Protein AF-A0A6C0HUD6-F1 (afdb_monomer)

Secondary structure (DSSP, 8-state):
----S--SSHHHHHHHHHHHHHHHHHHH-HHHH--S---EE-TT----PPPS-SBTTHHHHHHHHTTTTTT-SSSPPPS--PPP-B----EE-SSPPPP--PPPP----TT-PPP-

Radius of gyration: 28.36 Å; Cα contacts (8 Å, |Δi|>4): 70; chains: 1; bounding box: 72×40×84 Å

Sequence (116 aa):
MASTRNKNTPGNYELEQNNMATMREYELYQGHTFHEQTCFPGNGLLPCKFPLQLFHNNCDIESELLGINSTNLVKPKTTSLLPPEPKPLPFGSIIDKAPVILPSPLVISKTQRYGM

Organism: NCBI:txid1070528

Structure (mmCIF, N/CA/C/O backbone):
data_AF-A0A6C0HUD6-F1
#
_entry.id   AF-A0A6C0HUD6-F1
#
loop_
_atom_site.group_PDB
_atom_site.id
_atom_site.type_symbol
_atom_site.label_atom_id
_atom_site.label_alt_id
_atom_site.label_comp_id
_atom_site.label_asym_id
_atom_site.label_entity_id
_atom_site.label_seq_id
_atom_site.pdbx_PDB_ins_code
_atom_site.Cartn_x
_atom_site.Cartn_y
_atom_site.Cartn_z
_atom_site.occupancy
_atom_site.B_iso_or_equiv
_atom_site.auth_seq_id
_atom_site.auth_comp_id
_atom_site.auth_asym_id
_atom_site.auth_atom_id
_atom_site.pdbx_PDB_model_num
ATOM 1 N N . MET A 1 1 ? 4.700 9.506 -46.546 1.00 49.16 1 MET A N 1
ATOM 2 C CA . MET A 1 1 ? 4.607 9.817 -45.103 1.00 49.16 1 MET A CA 1
ATOM 3 C C . MET A 1 1 ? 5.941 10.391 -44.652 1.00 49.16 1 MET A C 1
ATOM 5 O O . MET A 1 1 ? 6.844 9.631 -44.338 1.00 49.16 1 MET A O 1
ATOM 9 N N . ALA A 1 2 ? 6.107 11.712 -44.711 1.00 43.75 2 ALA A N 1
ATOM 10 C CA . ALA A 1 2 ? 7.331 12.373 -44.264 1.00 43.75 2 ALA A CA 1
ATOM 11 C C . ALA A 1 2 ? 7.038 13.059 -42.927 1.00 43.75 2 ALA A C 1
ATOM 13 O O . ALA A 1 2 ? 6.299 14.040 -42.877 1.00 43.75 2 ALA A O 1
ATOM 14 N N . SER A 1 3 ? 7.565 12.502 -41.836 1.00 53.09 3 SER A N 1
ATOM 15 C CA . SER A 1 3 ? 7.578 13.186 -40.543 1.00 53.09 3 SER A CA 1
ATOM 16 C C . SER A 1 3 ? 8.543 14.365 -40.654 1.00 53.09 3 SER A C 1
ATOM 18 O O . SER A 1 3 ? 9.748 14.168 -40.750 1.00 53.09 3 SER A O 1
ATOM 20 N N . THR A 1 4 ? 8.023 15.592 -40.658 1.00 63.19 4 THR A N 1
ATOM 21 C CA . THR A 1 4 ? 8.811 16.836 -40.753 1.00 63.19 4 THR A CA 1
ATOM 22 C C . THR A 1 4 ? 9.544 17.195 -39.459 1.00 63.19 4 THR A C 1
ATOM 24 O O . THR A 1 4 ? 10.252 18.197 -39.404 1.00 63.19 4 THR A O 1
ATOM 27 N N . ARG A 1 5 ? 9.390 16.396 -38.395 1.00 60.91 5 ARG A N 1
ATOM 28 C CA . ARG A 1 5 ? 10.121 16.592 -37.140 1.00 60.91 5 ARG A CA 1
ATOM 29 C C . ARG A 1 5 ? 11.407 15.784 -37.153 1.00 60.91 5 ARG A C 1
ATOM 31 O O . ARG A 1 5 ? 11.377 14.571 -37.357 1.00 60.91 5 ARG A O 1
ATOM 38 N N . ASN A 1 6 ? 12.508 16.460 -36.843 1.00 68.81 6 ASN A N 1
ATOM 39 C CA . ASN A 1 6 ? 13.836 15.883 -36.694 1.00 68.81 6 ASN A CA 1
ATOM 40 C C . ASN A 1 6 ? 13.956 15.056 -35.397 1.00 68.81 6 ASN A C 1
ATOM 42 O O . ASN A 1 6 ? 14.736 15.388 -34.520 1.00 68.81 6 ASN A O 1
ATOM 46 N N . LYS A 1 7 ? 13.114 14.037 -35.207 1.00 63.88 7 LYS A N 1
ATOM 47 C CA . LYS A 1 7 ? 13.121 13.204 -33.989 1.00 63.88 7 LYS A CA 1
ATOM 48 C C . LYS A 1 7 ? 14.203 12.122 -34.010 1.00 63.88 7 LYS A C 1
ATOM 50 O O . LYS A 1 7 ? 14.636 11.677 -32.962 1.00 63.88 7 LYS A O 1
ATOM 55 N N . ASN A 1 8 ? 14.656 11.743 -35.204 1.00 68.56 8 ASN A N 1
ATOM 56 C CA . ASN A 1 8 ? 15.549 10.604 -35.408 1.00 68.56 8 ASN A CA 1
ATOM 57 C C . ASN A 1 8 ? 17.018 11.015 -35.592 1.00 68.56 8 ASN A C 1
ATOM 59 O O . ASN A 1 8 ? 17.832 10.189 -36.001 1.00 68.56 8 ASN A O 1
ATOM 63 N N . THR A 1 9 ? 17.382 12.280 -35.350 1.00 82.81 9 THR A N 1
ATOM 64 C CA . THR A 1 9 ? 18.802 12.632 -35.260 1.00 82.81 9 THR A CA 1
ATOM 65 C C . THR A 1 9 ? 19.425 11.946 -34.050 1.00 82.81 9 THR A C 1
ATOM 67 O O . THR A 1 9 ? 18.793 11.928 -32.992 1.00 82.81 9 THR A O 1
ATOM 70 N N . PRO A 1 10 ? 20.677 11.464 -34.159 1.00 83.50 10 PRO A N 1
ATOM 71 C CA . PRO A 1 10 ? 21.361 10.792 -33.056 1.00 83.50 10 PRO A CA 1
ATOM 72 C C . PRO A 1 10 ? 21.289 11.564 -31.732 1.00 83.5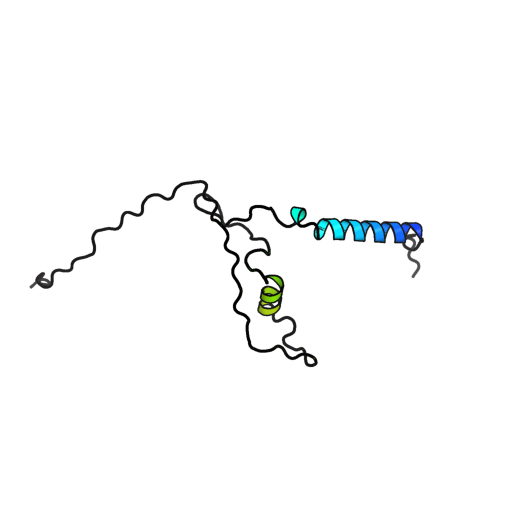0 10 PRO A C 1
ATOM 74 O O . PRO A 1 10 ? 20.919 10.984 -30.722 1.00 83.50 10 PRO A O 1
ATOM 77 N N . GLY A 1 11 ? 21.514 12.884 -31.755 1.00 86.06 11 GLY A N 1
ATOM 78 C CA . GLY A 1 11 ? 21.449 13.712 -30.544 1.00 86.06 11 GLY A CA 1
ATOM 79 C C . GLY A 1 11 ? 20.046 13.855 -29.936 1.00 86.06 11 GLY A C 1
ATOM 80 O O . GLY A 1 11 ? 19.913 13.885 -28.718 1.00 86.06 11 GLY A O 1
ATOM 81 N N . ASN A 1 12 ? 18.985 13.898 -30.751 1.00 86.12 12 ASN A N 1
ATOM 82 C CA . ASN A 1 12 ? 17.615 13.971 -30.226 1.00 86.12 12 ASN A CA 1
ATOM 83 C C . ASN A 1 12 ? 17.165 12.622 -29.656 1.00 86.12 12 ASN A C 1
ATOM 85 O O . ASN A 1 12 ? 16.499 12.592 -28.624 1.00 86.12 12 ASN A O 1
ATOM 89 N N . TYR A 1 13 ? 17.579 11.522 -30.286 1.00 85.44 13 TYR A N 1
ATOM 90 C CA . TYR A 1 13 ? 17.324 10.174 -29.787 1.00 85.44 13 TYR A CA 1
ATOM 91 C C . TYR A 1 13 ? 18.100 9.878 -28.492 1.00 85.44 13 TYR A C 1
ATOM 93 O O . TYR A 1 13 ? 17.559 9.279 -27.567 1.00 85.44 13 TYR A O 1
ATOM 101 N N . GLU A 1 14 ? 19.354 10.322 -28.388 1.00 90.44 14 GLU A N 1
ATOM 102 C CA . GLU A 1 14 ? 20.149 10.211 -27.160 1.00 90.44 14 GLU A CA 1
ATOM 103 C C . GLU A 1 14 ? 19.531 11.019 -26.011 1.00 90.44 14 GLU A C 1
ATOM 105 O O . GLU A 1 14 ? 19.386 10.504 -24.905 1.00 90.44 14 GLU A O 1
ATOM 110 N N . LEU A 1 15 ? 19.082 12.251 -26.276 1.00 91.44 15 LEU A N 1
ATOM 111 C CA . LEU A 1 15 ? 18.379 13.065 -25.284 1.00 91.44 15 LEU A CA 1
ATOM 112 C C . LEU A 1 15 ? 17.068 12.412 -24.824 1.00 91.44 15 LEU A C 1
ATOM 114 O O . LEU A 1 15 ? 16.758 12.431 -23.634 1.00 91.44 15 LEU A O 1
ATOM 118 N N . GLU A 1 16 ? 16.295 11.834 -25.745 1.00 90.88 16 GLU A N 1
ATOM 119 C CA . GLU A 1 16 ? 15.067 11.113 -25.408 1.00 90.88 16 GLU A CA 1
ATOM 120 C C . GLU A 1 16 ? 15.364 9.900 -24.521 1.00 90.88 16 GLU A C 1
ATOM 122 O O . GLU A 1 16 ? 14.740 9.751 -23.472 1.00 90.88 16 GLU A O 1
ATOM 127 N N . GLN A 1 17 ? 16.361 9.087 -24.881 1.00 92.62 17 GLN A N 1
ATOM 128 C CA . GLN A 1 17 ? 16.791 7.954 -24.060 1.00 92.62 17 GLN A CA 1
ATOM 129 C C . GLN A 1 17 ? 17.256 8.388 -22.669 1.00 92.62 17 GLN A C 1
ATOM 131 O O . GLN A 1 17 ? 16.845 7.777 -21.684 1.00 92.62 17 GLN A O 1
ATOM 136 N N . ASN A 1 18 ? 18.056 9.453 -22.578 1.00 95.56 18 ASN A N 1
ATOM 137 C CA . ASN A 1 18 ? 18.513 9.996 -21.301 1.00 95.56 18 ASN A CA 1
ATOM 138 C C . ASN A 1 18 ? 17.335 10.482 -20.452 1.00 95.56 18 ASN A C 1
ATOM 140 O O . ASN A 1 18 ? 17.237 10.117 -19.285 1.00 95.56 18 ASN A O 1
ATOM 144 N N . ASN A 1 19 ? 16.386 11.215 -21.041 1.00 95.75 19 ASN A N 1
ATOM 145 C CA . ASN A 1 19 ? 15.172 11.634 -20.338 1.00 95.75 19 ASN A CA 1
ATOM 146 C C . ASN A 1 19 ? 14.361 10.433 -19.836 1.00 95.75 19 ASN A C 1
ATOM 148 O O . ASN A 1 19 ? 13.932 10.432 -18.685 1.00 95.75 19 ASN A O 1
ATOM 152 N N . MET A 1 20 ? 14.173 9.399 -20.663 1.00 95.69 20 MET A N 1
ATOM 153 C CA . MET A 1 20 ? 13.460 8.186 -20.246 1.00 95.69 20 MET A CA 1
ATOM 154 C C . MET A 1 20 ? 14.202 7.441 -19.129 1.00 95.69 20 MET A C 1
ATOM 156 O O . MET A 1 20 ? 13.563 6.918 -18.217 1.00 95.69 20 MET A O 1
ATOM 160 N N . ALA A 1 21 ? 15.536 7.394 -19.182 1.00 96.31 21 ALA A N 1
ATOM 161 C CA . ALA A 1 21 ? 16.361 6.783 -18.145 1.00 96.31 21 ALA A CA 1
ATOM 162 C C . ALA A 1 21 ? 16.238 7.545 -16.819 1.00 96.31 21 ALA A C 1
ATOM 164 O O . ALA A 1 21 ? 15.928 6.932 -15.801 1.00 96.31 21 ALA A O 1
ATOM 165 N N . THR A 1 22 ? 16.369 8.873 -16.839 1.00 95.75 22 THR A N 1
ATOM 166 C CA . THR A 1 22 ? 16.222 9.712 -15.641 1.00 95.75 22 THR A CA 1
ATOM 167 C C . THR A 1 22 ? 14.808 9.652 -15.064 1.00 95.75 22 THR A C 1
ATOM 169 O O . THR A 1 22 ? 14.648 9.561 -13.849 1.00 95.75 22 THR A O 1
ATOM 172 N N . MET A 1 23 ? 13.769 9.655 -15.908 1.00 95.12 23 MET A N 1
ATOM 173 C CA . MET A 1 23 ? 12.384 9.476 -15.451 1.00 95.12 23 MET A CA 1
ATOM 174 C C . MET A 1 23 ? 12.203 8.127 -14.757 1.00 95.12 23 MET A C 1
ATOM 176 O O . MET A 1 23 ? 11.662 8.075 -13.656 1.00 95.12 23 MET A O 1
ATOM 180 N N . ARG A 1 24 ? 12.722 7.048 -15.353 1.00 93.62 24 ARG A N 1
ATOM 181 C CA . ARG A 1 24 ? 12.686 5.716 -14.744 1.00 93.62 24 ARG A CA 1
ATOM 182 C C . ARG A 1 24 ? 13.423 5.690 -13.405 1.00 93.62 24 ARG A C 1
ATOM 184 O O . ARG A 1 24 ? 12.910 5.122 -12.450 1.00 93.62 24 ARG A O 1
ATOM 191 N N . GLU A 1 25 ? 14.615 6.275 -13.328 1.00 93.88 25 GLU A N 1
ATOM 192 C CA . GLU A 1 25 ? 15.386 6.344 -12.080 1.00 93.88 25 GLU A CA 1
ATOM 193 C C . GLU A 1 25 ? 14.618 7.079 -10.982 1.00 93.88 25 GLU A C 1
ATOM 195 O O . GLU A 1 25 ? 14.586 6.619 -9.843 1.00 93.88 25 GLU A O 1
ATOM 200 N N . TYR A 1 26 ? 13.950 8.178 -11.333 1.00 91.38 26 TYR A N 1
ATOM 201 C CA . TYR A 1 26 ? 13.117 8.931 -10.405 1.00 91.38 26 TYR A CA 1
ATOM 202 C C . TYR A 1 26 ? 11.890 8.135 -9.933 1.00 91.38 26 TYR A C 1
ATOM 204 O O . TYR A 1 26 ? 11.602 8.111 -8.740 1.00 91.38 26 TYR A O 1
ATOM 212 N N . GLU A 1 27 ? 11.195 7.440 -10.835 1.00 87.94 27 GLU A N 1
ATOM 213 C CA . GLU A 1 27 ? 10.029 6.610 -10.491 1.00 87.94 27 GLU A CA 1
ATOM 214 C C . GLU A 1 27 ? 10.401 5.395 -9.625 1.00 87.94 27 GLU A C 1
ATOM 216 O O . GLU A 1 27 ? 9.669 5.024 -8.703 1.00 87.94 27 GLU A O 1
ATOM 221 N N . LEU A 1 28 ? 11.556 4.780 -9.897 1.00 86.81 28 LEU A N 1
ATOM 222 C CA . LEU A 1 28 ? 12.078 3.648 -9.126 1.00 86.81 28 LEU A CA 1
ATOM 223 C C . LEU A 1 28 ? 12.721 4.074 -7.802 1.00 86.81 28 LEU A C 1
ATOM 225 O O . LEU A 1 28 ? 12.950 3.225 -6.936 1.00 86.81 28 LEU A O 1
ATOM 229 N N . TYR A 1 29 ? 13.026 5.362 -7.627 1.00 88.19 29 TYR A N 1
ATOM 230 C CA . TYR A 1 29 ? 13.610 5.860 -6.393 1.00 88.19 29 TYR A CA 1
ATOM 231 C C . TYR A 1 29 ? 12.646 5.632 -5.225 1.00 88.19 29 TYR A C 1
ATOM 233 O O . TYR A 1 29 ? 11.537 6.166 -5.172 1.00 88.19 29 TYR A O 1
ATOM 241 N N . GLN A 1 30 ? 13.088 4.848 -4.243 1.00 81.12 30 GLN A N 1
ATOM 242 C CA . GLN A 1 30 ? 12.234 4.409 -3.143 1.00 81.12 30 GLN A CA 1
ATOM 243 C C . GLN A 1 30 ? 11.644 5.582 -2.350 1.00 81.12 30 GLN A C 1
ATOM 245 O O . GLN A 1 30 ? 10.486 5.505 -1.958 1.00 81.12 30 GLN A O 1
ATOM 250 N N . GLY A 1 31 ? 12.397 6.673 -2.172 1.00 82.25 31 GLY A N 1
ATOM 251 C CA . GLY A 1 31 ? 11.926 7.868 -1.465 1.00 82.25 31 GLY A CA 1
ATOM 252 C C . GLY A 1 31 ? 10.920 8.721 -2.248 1.00 82.25 31 GLY A C 1
ATOM 253 O O . GLY A 1 31 ? 10.240 9.549 -1.648 1.00 82.25 31 GLY A O 1
ATOM 254 N N . HIS A 1 32 ? 10.810 8.539 -3.569 1.00 81.56 32 HIS A N 1
ATOM 255 C CA . HIS A 1 32 ? 9.769 9.185 -4.373 1.00 81.56 32 HIS A CA 1
ATOM 256 C C . HIS A 1 32 ? 8.416 8.496 -4.159 1.00 81.56 32 HIS A C 1
ATOM 258 O O . HIS A 1 32 ? 7.397 9.157 -3.965 1.00 81.56 32 HIS A O 1
ATOM 264 N N . THR A 1 33 ? 8.425 7.164 -4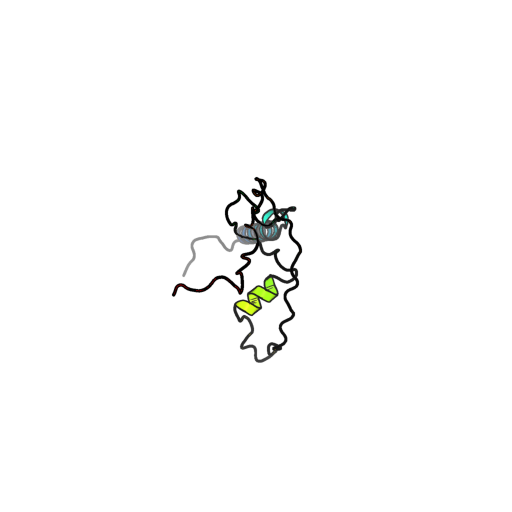.154 1.00 73.75 33 THR A N 1
ATOM 265 C CA . THR A 1 33 ? 7.205 6.347 -4.115 1.00 73.75 33 THR A CA 1
ATOM 266 C C . THR A 1 33 ? 6.755 6.026 -2.689 1.00 73.75 33 THR A C 1
ATOM 268 O O . THR A 1 33 ? 5.559 5.873 -2.429 1.00 73.75 33 THR A O 1
ATOM 271 N N . PHE A 1 34 ? 7.692 5.932 -1.744 1.00 79.62 34 PHE A N 1
ATOM 272 C CA . PHE A 1 34 ? 7.426 5.495 -0.381 1.00 79.62 34 PHE A CA 1
ATOM 273 C C . PHE A 1 34 ? 8.088 6.406 0.648 1.00 79.62 34 PHE A C 1
ATOM 275 O O . PHE A 1 34 ? 9.254 6.771 0.529 1.00 79.62 34 PHE A O 1
ATOM 282 N N . HIS A 1 35 ? 7.351 6.715 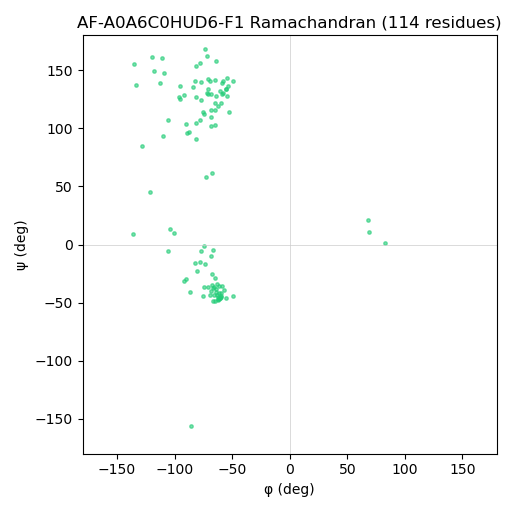1.711 1.00 80.19 35 HIS A N 1
ATOM 283 C CA . HIS A 1 35 ? 7.936 7.344 2.885 1.00 80.19 35 HIS A CA 1
ATOM 284 C C . HIS A 1 35 ? 8.600 6.289 3.782 1.00 80.19 35 HIS A C 1
ATOM 286 O O . HIS A 1 35 ? 8.202 5.122 3.782 1.00 80.19 35 HIS A O 1
ATOM 292 N N . GLU A 1 36 ? 9.602 6.691 4.566 1.00 77.44 36 GLU A N 1
ATOM 293 C CA . GLU A 1 36 ? 10.277 5.793 5.516 1.00 77.44 36 GLU A CA 1
ATOM 294 C C . GLU A 1 36 ? 9.317 5.292 6.606 1.00 77.44 36 GLU A C 1
ATOM 296 O O . GLU A 1 36 ? 9.408 4.147 7.052 1.00 77.44 36 GLU A O 1
ATOM 301 N N . GLN A 1 37 ? 8.362 6.138 7.004 1.00 81.25 37 GLN A N 1
ATOM 302 C CA . GLN A 1 37 ? 7.349 5.838 8.011 1.00 81.25 37 GLN A CA 1
ATOM 303 C C . GLN A 1 37 ? 5.962 5.715 7.372 1.00 81.25 37 GLN A C 1
ATOM 305 O O . GLN A 1 37 ? 5.237 6.696 7.220 1.00 81.25 37 GLN A O 1
ATOM 310 N N . THR A 1 38 ? 5.574 4.490 7.025 1.00 85.50 38 THR A N 1
ATOM 311 C CA . THR A 1 38 ? 4.207 4.175 6.590 1.00 85.50 38 THR A CA 1
ATOM 312 C C . THR A 1 38 ? 3.404 3.652 7.782 1.00 85.50 38 THR A C 1
ATOM 314 O O . THR A 1 38 ? 3.829 2.713 8.454 1.00 85.50 38 THR A O 1
ATOM 317 N N . CYS A 1 39 ? 2.241 4.246 8.050 1.00 88.62 39 CYS A N 1
ATOM 318 C CA . CYS A 1 39 ? 1.363 3.882 9.162 1.00 88.62 39 CYS A CA 1
ATOM 319 C C . CYS A 1 39 ? -0.105 3.810 8.719 1.00 88.62 39 CYS A C 1
ATOM 321 O O . CYS A 1 39 ? -0.510 4.440 7.741 1.00 88.62 39 CYS A O 1
ATOM 323 N N . PHE A 1 40 ? -0.915 3.034 9.440 1.00 89.56 40 PHE A N 1
ATOM 324 C CA . PHE A 1 40 ? -2.366 3.053 9.286 1.00 89.56 40 PHE A CA 1
ATOM 325 C C . PHE A 1 40 ? -2.940 4.368 9.843 1.00 89.56 40 PHE A C 1
ATOM 327 O O . PHE A 1 40 ? -2.459 4.833 10.883 1.00 89.56 40 PHE A O 1
ATOM 334 N N . PRO A 1 41 ? -3.975 4.963 9.214 1.00 90.38 41 PRO A N 1
ATOM 335 C CA . PRO A 1 41 ? -4.641 6.127 9.766 1.00 90.38 41 PRO A CA 1
ATOM 336 C C . PRO A 1 41 ? -5.324 5.699 11.063 1.00 90.38 41 PRO A C 1
ATOM 338 O O . PRO A 1 41 ? -6.184 4.816 11.079 1.00 90.38 41 PRO A O 1
ATOM 341 N N . GLY A 1 42 ? -4.868 6.279 12.166 1.00 89.19 42 GLY A N 1
ATOM 342 C CA . GLY A 1 42 ? -5.448 6.076 13.481 1.00 89.19 42 GLY A CA 1
ATOM 343 C C . GLY A 1 42 ? -6.617 7.023 13.735 1.00 89.19 42 GLY A C 1
ATOM 344 O O . GLY A 1 42 ? -7.263 7.533 12.818 1.00 89.19 42 GLY A O 1
ATOM 345 N N . ASN A 1 43 ? -6.896 7.287 15.008 1.00 90.06 43 ASN A N 1
ATOM 346 C CA . ASN A 1 43 ? -8.007 8.161 15.372 1.00 90.06 43 ASN A CA 1
ATOM 347 C C . ASN A 1 43 ? -7.713 9.616 14.978 1.00 90.06 43 ASN A C 1
ATOM 349 O O . ASN A 1 43 ? -6.600 10.116 15.165 1.00 90.06 43 ASN A O 1
ATOM 353 N N . GLY A 1 44 ? -8.740 10.312 14.486 1.00 89.94 44 GLY A N 1
ATOM 354 C CA . GLY A 1 44 ? -8.634 11.710 14.055 1.00 89.94 44 GLY A CA 1
ATOM 355 C C . GLY A 1 44 ? -8.084 11.889 12.638 1.00 89.94 44 GLY A C 1
ATOM 356 O O . GLY A 1 44 ? -7.967 13.023 12.182 1.00 89.94 44 GLY A O 1
ATOM 357 N N . LEU A 1 45 ? -7.782 10.795 11.932 1.00 90.81 45 LEU A N 1
ATOM 358 C CA . LEU A 1 45 ? -7.396 10.803 10.525 1.00 90.81 45 LEU A CA 1
ATOM 359 C C . LEU A 1 45 ? -8.500 10.216 9.644 1.00 90.81 45 LEU A C 1
ATOM 361 O O . LEU A 1 45 ? -9.239 9.317 10.043 1.00 90.81 45 LEU A O 1
ATOM 365 N N . LEU A 1 46 ? -8.593 10.736 8.422 1.00 90.75 46 LEU A N 1
ATOM 366 C CA . LEU A 1 46 ? -9.433 10.165 7.375 1.00 90.75 46 LEU A CA 1
ATOM 367 C C . LEU A 1 46 ? -8.752 8.934 6.759 1.00 90.75 46 LEU A C 1
ATOM 369 O O . LEU A 1 46 ? -7.522 8.825 6.807 1.00 90.75 46 LEU A O 1
ATOM 373 N N . PRO A 1 47 ? -9.525 8.015 6.153 1.00 86.62 47 PRO A N 1
ATOM 374 C CA . PRO A 1 47 ? -8.947 6.919 5.389 1.00 86.62 47 PRO A CA 1
ATOM 375 C C . PRO A 1 47 ? -8.023 7.469 4.298 1.00 86.62 47 PRO A C 1
ATOM 377 O O . PRO A 1 47 ? -8.376 8.399 3.572 1.00 86.62 47 PRO A O 1
ATOM 380 N N . CYS A 1 48 ? -6.836 6.882 4.187 1.00 83.00 48 CYS A N 1
ATOM 381 C CA . CYS A 1 48 ? -5.834 7.257 3.202 1.00 83.00 48 CYS A CA 1
ATOM 382 C C . CYS A 1 48 ? -5.662 6.159 2.148 1.00 83.00 48 CYS A C 1
ATOM 384 O O . CYS A 1 48 ? -6.021 4.996 2.352 1.00 83.00 48 CYS A O 1
ATOM 386 N N . LYS A 1 49 ? -5.098 6.539 0.999 1.00 82.88 49 LYS A N 1
ATOM 387 C CA . LYS A 1 49 ? -4.626 5.573 0.008 1.00 82.88 49 LYS A CA 1
ATOM 388 C C . LYS A 1 49 ? -3.302 4.994 0.497 1.00 82.88 49 LYS A C 1
ATOM 390 O O . LYS A 1 49 ? -2.356 5.744 0.725 1.00 82.88 49 LYS A O 1
ATOM 395 N N . PHE A 1 50 ? -3.231 3.672 0.611 1.00 80.75 50 PHE A N 1
ATOM 396 C CA . PHE A 1 50 ? -1.990 2.997 0.966 1.00 80.75 50 PHE A CA 1
ATOM 397 C C . PHE A 1 50 ? -1.083 2.806 -0.246 1.00 80.75 50 PHE A C 1
ATOM 399 O O . PHE A 1 50 ? -1.571 2.474 -1.331 1.00 80.75 50 PHE A O 1
ATOM 406 N N . PRO A 1 51 ? 0.235 2.977 -0.070 1.00 76.25 51 PRO A N 1
ATOM 407 C CA . PRO A 1 51 ? 1.201 2.547 -1.064 1.00 76.25 51 PRO A CA 1
ATOM 408 C C . PRO A 1 51 ? 1.335 1.010 -1.060 1.00 76.25 51 PRO A C 1
ATOM 410 O O . PRO A 1 51 ? 0.871 0.341 -0.134 1.00 76.25 51 PRO A O 1
ATOM 413 N N . LEU A 1 52 ? 2.001 0.443 -2.074 1.00 76.88 52 LEU A N 1
ATOM 414 C CA . LEU A 1 52 ? 2.313 -0.994 -2.207 1.00 76.88 52 LEU A CA 1
ATOM 415 C C . LEU A 1 52 ? 3.327 -1.474 -1.142 1.00 76.88 52 LEU A C 1
ATOM 417 O O . LEU A 1 52 ? 4.431 -1.908 -1.466 1.00 76.88 52 LEU A O 1
ATOM 421 N N . GLN A 1 53 ? 2.970 -1.378 0.140 1.00 80.19 53 GLN A N 1
ATOM 422 C CA . GLN A 1 53 ? 3.795 -1.793 1.285 1.00 80.19 53 GLN A CA 1
ATOM 423 C C . GLN A 1 53 ? 3.017 -2.564 2.360 1.00 80.19 53 GLN A C 1
ATOM 425 O O . GLN A 1 53 ? 3.552 -2.792 3.443 1.00 80.19 53 GLN A O 1
ATOM 430 N N . LEU A 1 54 ? 1.766 -2.950 2.091 1.00 85.00 54 LEU A N 1
ATOM 431 C CA . LEU A 1 54 ? 0.931 -3.672 3.060 1.00 85.00 54 LEU A CA 1
ATOM 432 C C . LEU A 1 54 ? 1.414 -5.110 3.279 1.00 85.00 54 LEU A C 1
ATOM 434 O O . LEU A 1 54 ? 1.385 -5.609 4.400 1.00 85.00 54 LEU A O 1
ATOM 438 N N . PHE A 1 55 ? 1.890 -5.752 2.217 1.00 87.38 55 PHE A N 1
ATOM 439 C CA . PHE A 1 55 ? 2.436 -7.106 2.239 1.00 87.38 55 PHE A CA 1
ATOM 440 C C . PHE A 1 55 ? 3.897 -7.115 1.787 1.00 87.38 55 PHE A C 1
ATOM 442 O O . PHE A 1 55 ? 4.352 -6.182 1.121 1.00 87.38 55 PHE A O 1
ATOM 449 N N . HIS A 1 56 ? 4.644 -8.170 2.105 1.00 85.94 56 HIS A N 1
ATOM 450 C CA . HIS A 1 56 ? 5.989 -8.352 1.540 1.00 85.94 56 HIS A CA 1
ATOM 451 C C . HIS A 1 56 ? 5.955 -8.634 0.025 1.00 85.94 56 HIS A C 1
ATOM 453 O O . HIS A 1 56 ? 6.890 -8.288 -0.692 1.00 85.94 56 HIS A O 1
A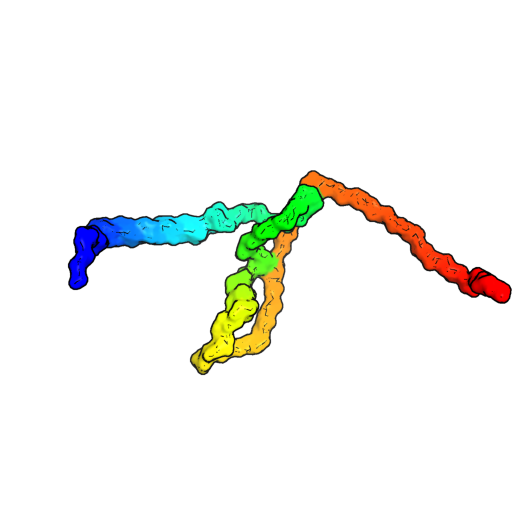TOM 459 N N . ASN A 1 57 ? 4.843 -9.182 -0.470 1.00 87.19 57 ASN A N 1
ATOM 460 C CA . ASN A 1 57 ? 4.624 -9.641 -1.842 1.00 87.19 57 ASN A CA 1
ATOM 461 C C . ASN A 1 57 ? 3.431 -8.938 -2.531 1.00 87.19 57 ASN A C 1
ATOM 463 O O . ASN A 1 57 ? 2.604 -9.588 -3.168 1.00 87.19 57 ASN A O 1
ATOM 467 N N . ASN A 1 58 ? 3.318 -7.604 -2.415 1.00 86.56 58 ASN A N 1
ATOM 468 C CA . ASN A 1 58 ? 2.164 -6.854 -2.956 1.00 86.56 58 ASN A CA 1
ATOM 469 C C . ASN A 1 58 ? 1.924 -7.085 -4.457 1.00 86.56 58 ASN A C 1
ATOM 471 O O . ASN A 1 58 ? 0.785 -7.310 -4.849 1.00 86.56 58 ASN A O 1
ATOM 475 N N . CYS A 1 59 ? 2.971 -7.040 -5.288 1.00 85.50 59 CYS A N 1
ATOM 476 C CA . CYS A 1 59 ? 2.828 -7.167 -6.743 1.00 85.50 59 CYS A CA 1
ATOM 477 C C . CYS A 1 59 ? 2.328 -8.555 -7.165 1.00 85.50 59 CYS A C 1
ATOM 479 O O . CYS A 1 59 ? 1.538 -8.670 -8.102 1.00 85.50 59 CYS A O 1
ATOM 481 N N . ASP A 1 60 ? 2.769 -9.606 -6.467 1.00 85.62 60 ASP A N 1
ATOM 482 C CA . ASP A 1 60 ? 2.333 -10.977 -6.736 1.00 85.62 60 ASP A CA 1
ATOM 483 C C . ASP A 1 60 ? 0.863 -11.157 -6.347 1.00 85.62 60 ASP A C 1
ATOM 485 O O . ASP A 1 60 ? 0.082 -11.701 -7.128 1.00 85.62 60 ASP A O 1
ATOM 489 N N . ILE A 1 61 ? 0.470 -10.621 -5.184 1.00 86.25 61 ILE A N 1
ATOM 490 C CA . ILE A 1 61 ? -0.924 -10.612 -4.720 1.00 86.25 61 ILE A CA 1
ATOM 491 C C . ILE A 1 61 ? -1.812 -9.837 -5.699 1.00 86.25 61 ILE A C 1
ATOM 493 O O . ILE A 1 61 ? -2.877 -10.317 -6.073 1.00 86.25 61 ILE A O 1
ATOM 497 N N . GLU A 1 62 ? -1.395 -8.651 -6.142 1.00 86.31 62 GLU A N 1
ATOM 498 C CA . GLU A 1 62 ? -2.157 -7.849 -7.105 1.00 86.31 62 GLU A CA 1
ATOM 499 C C . GLU A 1 62 ? -2.314 -8.581 -8.442 1.00 86.31 62 GLU A C 1
ATOM 501 O O . GLU A 1 62 ? -3.426 -8.698 -8.959 1.00 86.31 62 GLU A O 1
ATOM 506 N N . SER A 1 63 ? -1.219 -9.133 -8.971 1.00 87.81 63 SER A N 1
ATOM 507 C CA . SER A 1 63 ? -1.235 -9.924 -10.206 1.00 87.81 63 SER A CA 1
ATOM 508 C C . SER A 1 63 ? -2.193 -11.107 -10.092 1.00 87.81 63 SER A C 1
ATOM 510 O O . SER A 1 63 ? -2.926 -11.427 -11.030 1.00 87.81 63 SER A O 1
ATOM 512 N N . GLU A 1 64 ? -2.221 -11.741 -8.925 1.00 86.69 64 GLU A N 1
ATOM 513 C CA . GLU A 1 64 ? -3.133 -12.826 -8.612 1.00 86.69 64 GLU A CA 1
ATOM 514 C C . GLU A 1 64 ? -4.596 -12.380 -8.546 1.00 86.69 64 GLU A C 1
ATOM 516 O O . GLU A 1 64 ? -5.434 -13.014 -9.194 1.00 86.69 64 GLU A O 1
ATOM 521 N N . LEU A 1 65 ? -4.898 -11.296 -7.828 1.00 86.06 65 LEU A N 1
ATOM 522 C CA . LEU A 1 65 ? -6.246 -10.731 -7.712 1.00 86.06 65 LEU A CA 1
ATOM 523 C C . LEU A 1 65 ? -6.799 -10.278 -9.068 1.00 86.06 65 LEU A C 1
ATOM 525 O O . LEU A 1 65 ? -7.988 -10.443 -9.338 1.00 86.06 65 LEU A O 1
ATOM 529 N N . LEU A 1 66 ? -5.937 -9.753 -9.939 1.00 89.62 66 LEU A N 1
ATOM 530 C CA . LEU A 1 66 ? -6.282 -9.371 -11.309 1.00 89.62 66 LEU A CA 1
ATOM 531 C C . LEU A 1 66 ? -6.390 -10.572 -12.264 1.00 89.62 66 LEU A C 1
ATOM 533 O O . LEU A 1 66 ? -6.768 -10.404 -13.423 1.00 89.62 66 LEU A O 1
ATOM 537 N N . GLY A 1 67 ? -6.053 -11.784 -11.814 1.00 87.00 67 GLY A N 1
ATOM 538 C CA . GLY A 1 67 ? -6.077 -12.984 -12.649 1.00 87.00 67 GLY A CA 1
ATOM 539 C C . GLY A 1 67 ? -5.013 -12.982 -13.751 1.00 87.00 67 GLY A C 1
ATOM 540 O O . GLY A 1 67 ? -5.149 -13.717 -14.738 1.00 87.00 67 GLY A O 1
ATOM 541 N N . ILE A 1 68 ? -3.953 -12.182 -13.598 1.00 87.88 68 ILE A N 1
ATOM 542 C CA . ILE A 1 68 ? -2.812 -12.182 -14.514 1.00 87.88 68 ILE A CA 1
ATOM 543 C C . ILE A 1 68 ? -2.219 -13.592 -14.527 1.00 87.88 68 ILE A C 1
ATOM 545 O O . ILE A 1 68 ? -2.120 -14.262 -13.498 1.00 87.88 68 ILE A O 1
ATOM 549 N N . ASN A 1 69 ? -1.838 -14.056 -15.719 1.00 82.00 69 ASN A N 1
ATOM 550 C CA . ASN A 1 69 ? -1.250 -15.378 -15.940 1.00 82.00 69 ASN A CA 1
ATOM 551 C C . ASN A 1 69 ? -2.214 -16.573 -15.729 1.00 82.00 69 ASN A C 1
ATOM 553 O O . ASN A 1 69 ? -1.769 -17.719 -15.727 1.00 82.00 69 ASN A O 1
ATOM 557 N N . SER A 1 70 ? -3.527 -16.342 -15.588 1.00 84.94 70 SER A N 1
ATOM 558 C CA . SER A 1 70 ? -4.530 -17.409 -15.395 1.00 84.94 70 SER A CA 1
ATOM 559 C C . SER A 1 70 ? -4.686 -18.363 -16.589 1.00 84.94 70 SER A C 1
ATOM 561 O O . SER A 1 70 ? -5.010 -19.531 -16.396 1.00 84.94 70 SER A O 1
ATOM 563 N N . THR A 1 71 ? -4.423 -17.901 -17.814 1.00 87.88 71 THR A N 1
ATOM 564 C CA . THR A 1 71 ? -4.567 -18.679 -19.061 1.00 87.88 71 THR A CA 1
ATOM 565 C C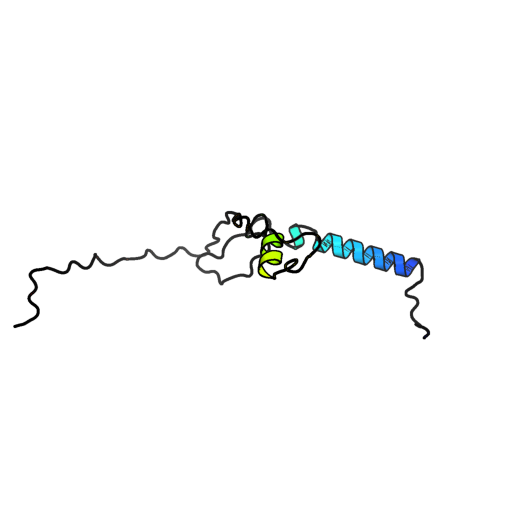 . THR A 1 71 ? -3.235 -19.159 -19.648 1.00 87.88 71 THR A C 1
ATOM 567 O O . THR A 1 71 ? -3.178 -19.583 -20.803 1.00 87.88 71 THR A O 1
ATOM 570 N N . ASN A 1 72 ? -2.137 -19.094 -18.888 1.00 85.44 72 ASN A N 1
ATOM 571 C CA . ASN A 1 72 ? -0.822 -19.476 -19.396 1.00 85.44 72 ASN A CA 1
ATOM 572 C C . ASN A 1 72 ? -0.680 -20.998 -19.519 1.00 85.44 72 ASN A C 1
ATOM 574 O O . ASN A 1 72 ? -0.623 -21.719 -18.525 1.00 85.44 72 ASN A O 1
ATOM 578 N N . LEU A 1 73 ? -0.584 -21.474 -20.761 1.00 86.44 73 LEU A N 1
ATOM 579 C CA . LEU A 1 73 ? -0.467 -22.897 -21.094 1.00 86.44 73 LEU A CA 1
ATOM 580 C C . LEU A 1 73 ? 0.969 -23.440 -20.991 1.00 86.44 73 LEU A C 1
ATOM 582 O O . LEU A 1 73 ? 1.159 -24.651 -20.959 1.00 86.44 73 LEU A O 1
ATOM 586 N N . VAL A 1 74 ? 1.982 -22.565 -20.950 1.00 87.50 74 VAL A N 1
ATOM 587 C CA . VAL A 1 74 ? 3.404 -22.952 -20.859 1.00 87.50 74 VAL A CA 1
ATOM 588 C C . VAL A 1 74 ? 3.816 -23.153 -19.403 1.00 87.50 74 VAL A C 1
ATOM 590 O O . VAL A 1 74 ? 4.542 -24.090 -19.078 1.00 87.50 74 VAL A O 1
ATOM 593 N N . LYS A 1 75 ? 3.348 -22.271 -18.516 1.00 83.38 75 LYS A N 1
ATOM 594 C CA . LYS A 1 75 ? 3.536 -22.365 -17.065 1.00 83.38 75 LYS A CA 1
ATOM 595 C C . LYS A 1 75 ? 2.170 -22.229 -16.395 1.00 83.38 75 LYS A C 1
ATOM 597 O O . LYS A 1 75 ? 1.802 -21.111 -16.026 1.00 83.38 75 LYS A O 1
ATOM 602 N N . PRO A 1 76 ? 1.419 -23.339 -16.272 1.00 81.81 76 PRO A N 1
ATOM 603 C CA . PRO A 1 76 ? 0.117 -23.331 -15.624 1.00 81.81 76 PRO A CA 1
ATOM 604 C C . PRO A 1 76 ? 0.241 -22.773 -14.211 1.00 81.81 76 PRO A C 1
ATOM 606 O O . PRO A 1 76 ? 1.153 -23.144 -13.467 1.00 81.81 76 PRO A O 1
ATOM 609 N N . LYS A 1 77 ? -0.668 -21.872 -13.840 1.00 76.00 77 LYS A N 1
ATOM 610 C CA . LYS A 1 77 ? -0.690 -21.296 -12.498 1.00 76.00 77 LYS A CA 1
ATOM 611 C C . LYS A 1 77 ? -1.003 -22.395 -11.478 1.00 76.00 77 LYS A C 1
ATOM 613 O O . LYS A 1 77 ? -2.045 -23.043 -11.560 1.00 76.00 77 LYS A O 1
ATOM 618 N N . THR A 1 78 ? -0.115 -22.598 -10.510 1.00 71.12 78 THR A N 1
ATOM 619 C CA 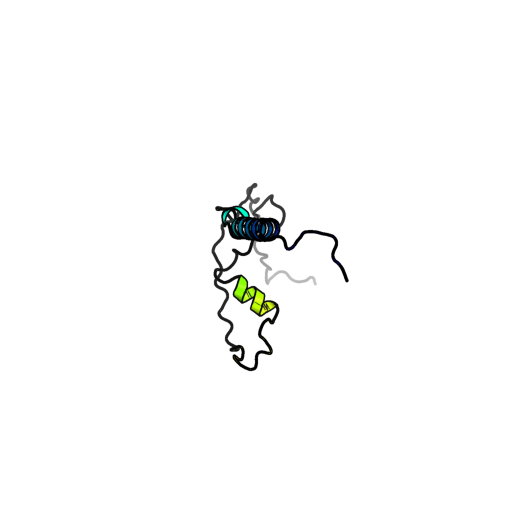. THR A 1 78 ? -0.357 -23.519 -9.396 1.00 71.12 78 THR A CA 1
ATOM 620 C C . THR A 1 78 ? -1.457 -22.944 -8.503 1.00 71.12 78 THR A C 1
ATOM 622 O O . THR A 1 78 ? -1.372 -21.798 -8.081 1.00 71.12 78 THR A O 1
ATOM 625 N N . THR A 1 79 ? -2.483 -23.733 -8.184 1.00 60.12 79 THR A N 1
ATOM 626 C CA . THR A 1 79 ? -3.646 -23.323 -7.363 1.00 60.12 79 THR A CA 1
ATOM 627 C C . THR A 1 79 ? -3.299 -23.010 -5.898 1.00 60.12 79 THR A C 1
ATOM 629 O O . THR A 1 79 ? -4.157 -22.582 -5.131 1.00 60.12 79 THR A O 1
ATOM 632 N N . SER A 1 80 ? -2.050 -23.226 -5.480 1.00 54.22 80 SER A N 1
ATOM 633 C CA . SER A 1 80 ? -1.608 -22.976 -4.110 1.00 54.22 80 SER A CA 1
ATOM 634 C C . SER A 1 80 ? -1.295 -21.495 -3.916 1.00 54.22 80 SER A C 1
ATOM 636 O O . SER A 1 80 ? -0.163 -21.064 -4.120 1.00 54.22 80 SER A O 1
ATOM 638 N N . LEU A 1 81 ? -2.311 -20.742 -3.501 1.00 61.16 81 LEU A N 1
ATOM 639 C CA . LEU A 1 81 ? -2.178 -19.391 -2.963 1.00 61.16 81 LEU A CA 1
ATOM 640 C C . LEU A 1 81 ? -1.153 -19.425 -1.820 1.00 61.16 81 LEU A C 1
ATOM 642 O O . LEU A 1 81 ? -1.404 -20.064 -0.794 1.00 61.16 81 LEU A O 1
ATOM 646 N N . LEU A 1 82 ? 0.004 -18.774 -1.979 1.00 64.75 82 LEU A N 1
ATOM 647 C CA . LEU A 1 82 ? 0.817 -18.465 -0.804 1.00 64.75 82 LEU A CA 1
ATOM 648 C C . LEU A 1 82 ? -0.018 -17.508 0.059 1.00 64.75 82 LEU A C 1
ATOM 650 O O . LEU A 1 82 ? -0.512 -16.511 -0.475 1.00 64.75 82 LEU A O 1
ATOM 654 N N . PRO A 1 83 ? -0.218 -17.788 1.359 1.00 72.38 83 PRO A N 1
ATOM 655 C CA . PRO A 1 83 ? -0.922 -16.853 2.218 1.00 72.38 83 PRO A CA 1
ATOM 656 C C . PRO A 1 83 ? -0.175 -15.513 2.179 1.00 72.38 83 PRO A C 1
ATOM 658 O O . PRO A 1 83 ? 1.052 -15.506 2.312 1.00 72.38 83 PRO A O 1
ATOM 661 N N . PRO A 1 84 ? -0.878 -14.392 1.948 1.00 79.25 84 PRO A N 1
ATOM 662 C CA . PRO A 1 84 ? -0.239 -13.088 1.891 1.00 79.25 84 PRO A CA 1
ATOM 663 C C . PRO A 1 84 ? 0.455 -12.828 3.228 1.00 79.25 84 PRO A C 1
ATOM 665 O O . PRO A 1 84 ? -0.159 -13.010 4.279 1.00 79.25 84 PRO A O 1
ATOM 668 N N . GLU A 1 85 ? 1.728 -12.434 3.198 1.00 84.06 85 GLU A N 1
ATOM 669 C CA . GLU A 1 85 ? 2.499 -12.173 4.414 1.00 84.06 85 GLU A CA 1
ATOM 670 C C . GLU A 1 85 ? 2.325 -10.697 4.804 1.00 84.06 85 GLU A C 1
ATOM 672 O O . GLU A 1 85 ? 2.882 -9.818 4.129 1.00 84.06 85 GLU A O 1
ATOM 677 N N . PRO A 1 86 ? 1.505 -10.387 5.832 1.00 86.00 86 PRO A N 1
ATOM 678 C CA . PRO A 1 86 ? 1.223 -9.009 6.198 1.00 86.00 86 PRO A CA 1
ATOM 679 C C . PRO A 1 86 ? 2.456 -8.366 6.823 1.00 86.00 86 PRO A C 1
ATOM 681 O O . PRO A 1 86 ? 3.071 -8.917 7.737 1.00 86.00 86 PRO A O 1
ATOM 684 N N . LYS A 1 87 ? 2.777 -7.152 6.380 1.00 87.00 87 LYS A N 1
ATOM 685 C CA . LYS A 1 87 ? 3.792 -6.328 7.025 1.00 87.00 87 LYS A CA 1
ATOM 686 C C . LYS A 1 87 ? 3.163 -5.637 8.243 1.00 87.00 87 LYS A C 1
ATOM 688 O O . LYS A 1 87 ? 2.140 -4.963 8.091 1.00 87.00 87 LYS A O 1
ATOM 693 N N . PRO A 1 88 ? 3.739 -5.751 9.452 1.00 86.94 88 PRO A N 1
ATOM 694 C CA . PRO A 1 88 ? 3.222 -5.037 10.612 1.00 86.94 88 PRO A CA 1
ATOM 695 C C . PRO A 1 88 ? 3.465 -3.531 10.440 1.00 86.94 88 PRO A C 1
ATOM 697 O O . PRO A 1 88 ? 4.611 -3.083 10.395 1.00 86.94 88 PRO A O 1
ATOM 700 N N . LEU A 1 89 ? 2.388 -2.746 10.342 1.00 87.94 89 LEU A N 1
ATOM 701 C CA . LEU A 1 89 ? 2.447 -1.283 10.293 1.00 87.94 89 LEU A CA 1
ATOM 702 C C . LEU A 1 89 ? 1.826 -0.690 11.569 1.00 87.94 89 LEU A C 1
ATOM 704 O O . LEU A 1 89 ? 0.790 -1.180 12.030 1.00 87.94 89 LEU A O 1
ATOM 708 N N . PRO A 1 90 ? 2.422 0.365 12.145 1.00 89.75 90 PRO A N 1
ATOM 709 C CA . PRO A 1 90 ? 1.855 1.052 13.300 1.00 89.75 90 PRO A CA 1
ATOM 710 C C . PRO A 1 90 ? 0.621 1.876 12.906 1.00 89.75 90 PRO A C 1
ATOM 712 O O . PRO A 1 90 ? 0.441 2.221 11.741 1.00 89.75 90 PRO A O 1
ATOM 715 N N . PHE A 1 91 ? -0.206 2.249 13.884 1.00 89.75 91 PHE A N 1
ATOM 716 C CA . PHE A 1 91 ? -1.295 3.214 13.697 1.00 89.75 91 PHE A CA 1
ATOM 717 C C . PHE A 1 91 ? -0.828 4.618 14.094 1.00 89.75 91 PHE A C 1
ATOM 719 O O . PHE A 1 91 ? -0.398 4.826 15.228 1.00 89.75 91 PHE A O 1
ATOM 726 N N . GLY A 1 92 ? -0.951 5.590 13.193 1.00 90.06 92 GLY A N 1
ATOM 727 C CA . GLY A 1 92 ? -0.724 7.003 13.497 1.00 90.06 92 GLY A CA 1
ATOM 728 C C . GLY A 1 92 ? -2.019 7.654 13.973 1.00 90.06 92 GLY A C 1
ATOM 729 O O . GLY A 1 92 ? -2.836 8.042 13.147 1.00 90.06 92 GLY A O 1
ATOM 730 N N . SER A 1 93 ? -2.244 7.749 15.284 1.00 91.25 93 SER A N 1
ATOM 731 C CA . SER A 1 93 ? -3.400 8.476 15.837 1.00 91.25 93 SER A CA 1
ATOM 732 C C . SER A 1 93 ? -3.003 9.902 16.207 1.00 91.25 93 SER A C 1
ATOM 734 O O . SER A 1 93 ? -1.952 10.103 16.808 1.00 91.25 93 SER A O 1
ATOM 736 N N . ILE A 1 94 ? -3.846 10.878 15.868 1.00 93.19 94 ILE A N 1
ATOM 737 C CA . ILE A 1 94 ? -3.662 12.282 16.281 1.00 93.19 94 ILE A CA 1
ATOM 738 C C . ILE A 1 94 ? -4.392 12.552 17.598 1.00 93.19 94 ILE A C 1
ATOM 740 O O . ILE A 1 94 ? -3.964 13.387 18.389 1.00 93.19 94 ILE A O 1
ATOM 744 N N . ILE A 1 95 ? -5.501 11.846 17.826 1.00 93.06 95 ILE A N 1
ATOM 745 C CA . ILE A 1 95 ? -6.302 11.968 19.042 1.00 93.06 95 ILE A CA 1
ATOM 746 C C . ILE A 1 95 ? -6.329 10.648 19.801 1.00 93.06 95 ILE A C 1
ATOM 748 O O . ILE A 1 95 ? -6.325 9.564 19.207 1.00 93.06 95 ILE A O 1
ATOM 752 N N . ASP A 1 96 ? -6.443 10.745 21.117 1.00 90.12 96 ASP A N 1
ATOM 753 C CA . ASP A 1 96 ? -6.696 9.584 21.954 1.00 90.12 96 ASP A CA 1
ATOM 754 C C . ASP A 1 96 ? -8.164 9.168 21.859 1.00 90.12 96 ASP A C 1
ATOM 756 O O . ASP A 1 96 ? -9.084 9.991 21.807 1.00 90.12 96 ASP A O 1
ATOM 760 N N . LYS A 1 97 ? -8.397 7.855 21.820 1.00 86.94 97 LYS A N 1
ATOM 761 C CA . LYS A 1 97 ? -9.753 7.309 21.795 1.00 86.94 97 LYS A CA 1
ATOM 762 C C . LYS A 1 97 ? -10.392 7.498 23.168 1.00 86.94 97 LYS A C 1
ATOM 764 O O . LYS A 1 97 ? -9.816 7.099 24.177 1.00 86.94 97 LYS A O 1
ATOM 769 N N . ALA A 1 98 ? -11.611 8.036 23.198 1.00 89.12 98 ALA A N 1
ATOM 770 C CA . ALA A 1 98 ? -12.394 8.087 24.426 1.00 89.12 98 ALA A CA 1
ATOM 771 C C . ALA A 1 98 ? -12.595 6.665 24.997 1.00 89.12 98 ALA A C 1
ATOM 773 O O . ALA A 1 98 ? -12.807 5.720 24.222 1.00 89.12 98 ALA A O 1
ATOM 774 N N . PRO A 1 99 ? -12.538 6.489 26.330 1.00 90.38 99 PRO A N 1
ATOM 775 C CA . PRO A 1 99 ? -12.742 5.186 26.942 1.00 90.38 99 PRO A CA 1
ATOM 776 C C . PRO A 1 99 ? -14.144 4.665 26.610 1.00 90.38 99 PRO A C 1
ATOM 778 O O . PRO A 1 99 ? -15.140 5.378 26.735 1.00 90.38 99 PRO A O 1
ATOM 781 N N . VAL A 1 100 ? -14.222 3.406 26.179 1.00 91.38 100 VAL A N 1
ATOM 782 C CA . VAL A 1 100 ? -15.502 2.750 25.897 1.00 91.38 100 VAL A CA 1
ATOM 783 C C . VAL A 1 100 ? -16.127 2.342 27.228 1.00 91.38 100 VAL A C 1
ATOM 785 O O . VAL A 1 100 ? -15.662 1.408 27.877 1.00 91.38 100 VAL A O 1
ATOM 788 N N . ILE A 1 101 ? -17.180 3.047 27.637 1.00 92.69 101 ILE A N 1
ATOM 789 C CA . ILE A 1 101 ? -17.973 2.693 28.817 1.00 92.69 101 ILE A CA 1
ATOM 790 C C . ILE A 1 101 ? -18.961 1.606 28.394 1.00 92.69 101 ILE A C 1
ATOM 792 O O . ILE A 1 101 ? -19.940 1.881 27.702 1.00 92.69 101 ILE A O 1
ATOM 796 N N . LEU A 1 102 ? -18.688 0.361 28.784 1.00 92.25 102 LEU A N 1
ATOM 797 C CA . LEU A 1 102 ? -19.633 -0.736 28.598 1.00 92.25 102 LEU A CA 1
ATOM 798 C C . LEU A 1 102 ? -20.637 -0.752 29.760 1.00 92.25 102 LEU A C 1
ATOM 800 O O . LEU A 1 102 ? -20.221 -0.623 30.915 1.00 92.25 102 LEU A O 1
ATOM 804 N N . PRO A 1 103 ? -21.944 -0.918 29.490 1.00 91.44 103 PRO A N 1
ATOM 805 C CA . PRO A 1 103 ? -22.914 -1.126 30.554 1.00 91.44 103 PRO A CA 1
ATOM 806 C C . PRO A 1 103 ? -22.616 -2.438 31.282 1.00 91.44 103 PRO A C 1
ATOM 808 O O . PRO A 1 103 ? -21.992 -3.352 30.732 1.00 91.44 103 PRO A O 1
ATOM 811 N N . SER A 1 104 ? -23.093 -2.543 32.522 1.00 89.12 104 SER A N 1
ATOM 812 C CA . SER A 1 104 ? -23.068 -3.818 33.228 1.00 89.12 104 SER A CA 1
ATOM 813 C C . SER A 1 104 ? -23.768 -4.895 32.385 1.00 89.12 104 SER A C 1
ATOM 815 O O . SER A 1 104 ? -24.754 -4.599 31.700 1.00 89.12 104 SER A O 1
ATOM 817 N N . PRO A 1 105 ? -23.271 -6.146 32.404 1.00 89.44 105 PRO A N 1
ATOM 818 C CA . PRO A 1 105 ? -23.911 -7.238 31.687 1.00 89.44 105 PRO A CA 1
ATOM 819 C C . PRO A 1 105 ? -25.386 -7.340 32.074 1.00 89.44 105 PRO A C 1
ATOM 821 O O . PRO A 1 105 ? -25.728 -7.261 33.256 1.00 89.44 105 PRO A O 1
ATOM 824 N N . LEU A 1 106 ? -26.259 -7.531 31.083 1.00 85.44 106 LEU A N 1
ATOM 825 C CA . LEU A 1 106 ? -27.685 -7.712 31.328 1.00 85.44 106 LEU A CA 1
ATOM 826 C C . LEU A 1 106 ? -27.902 -9.020 32.100 1.00 85.44 106 LEU A C 1
ATOM 828 O O . LEU A 1 106 ? -27.864 -10.111 31.531 1.00 85.44 106 LEU A O 1
ATOM 832 N N . VAL A 1 107 ? -28.146 -8.909 33.403 1.00 84.75 107 VAL A N 1
ATOM 833 C CA . VAL A 1 107 ? -28.531 -10.043 34.243 1.00 84.75 107 VAL A CA 1
ATOM 834 C C . VAL A 1 107 ? -30.050 -10.177 34.186 1.00 84.75 107 VAL A C 1
ATOM 836 O O . VAL A 1 107 ? -30.774 -9.488 34.901 1.00 84.75 107 VAL A O 1
ATOM 839 N N . ILE A 1 108 ? -30.544 -11.063 33.319 1.00 80.62 108 ILE A N 1
ATOM 840 C CA . ILE A 1 108 ? -31.968 -11.421 33.287 1.00 80.62 108 ILE A CA 1
ATOM 841 C C . ILE A 1 108 ? -32.239 -12.346 34.473 1.00 80.62 108 ILE A C 1
ATOM 843 O O . ILE A 1 108 ? -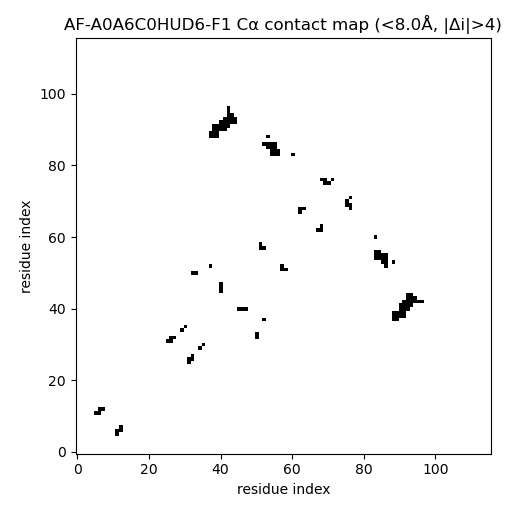31.721 -13.465 34.538 1.00 80.62 108 ILE A O 1
ATOM 847 N N . SER A 1 109 ? -33.043 -11.883 35.431 1.00 77.19 109 SER A N 1
ATOM 848 C CA . SER A 1 109 ? -33.434 -12.723 36.559 1.00 77.19 109 SER A CA 1
ATOM 849 C C . SER A 1 109 ? -34.404 -13.811 36.086 1.00 77.19 109 SER A C 1
ATOM 851 O O . SER A 1 109 ? -35.405 -13.535 35.430 1.00 77.19 109 SER A O 1
ATOM 853 N N . LYS A 1 110 ? -34.129 -15.074 36.435 1.00 75.44 110 LYS A N 1
ATOM 854 C CA . LYS A 1 110 ? -35.009 -16.213 36.101 1.00 75.44 110 LYS A CA 1
ATOM 855 C C . LYS A 1 110 ? -36.352 -16.179 36.849 1.00 75.44 110 LYS A C 1
ATOM 857 O O . LYS A 1 110 ? -37.230 -16.986 36.568 1.00 75.44 110 LYS A O 1
ATOM 862 N N . THR A 1 111 ? -36.490 -15.287 37.827 1.00 71.19 111 THR A N 1
ATOM 863 C CA . THR A 1 111 ? -37.651 -15.157 38.717 1.00 71.19 111 THR A CA 1
ATOM 864 C C . THR A 1 111 ? -38.536 -13.953 38.394 1.00 71.19 111 THR A C 1
ATOM 866 O O . THR A 1 111 ? -39.608 -13.827 38.987 1.00 71.19 111 THR A O 1
ATOM 869 N N . GLN A 1 112 ? -38.147 -13.085 37.454 1.00 66.38 112 GLN A N 1
ATOM 870 C CA . GLN A 1 112 ? -39.044 -12.057 36.927 1.00 66.38 112 GLN A CA 1
ATOM 871 C C . GLN A 1 112 ? -40.144 -12.736 36.108 1.00 66.38 112 GLN A C 1
ATOM 873 O O . GLN A 1 112 ? -39.934 -13.157 34.973 1.00 66.38 112 GLN A O 1
ATOM 878 N N . ARG A 1 113 ? -41.331 -12.867 36.708 1.00 63.81 113 ARG A N 1
ATOM 879 C CA . ARG A 1 113 ? -42.542 -13.258 35.984 1.00 63.81 113 ARG A CA 1
ATOM 880 C C . ARG A 1 113 ? -42.808 -12.227 34.889 1.00 63.81 113 ARG A C 1
ATOM 882 O O . ARG A 1 113 ? -43.006 -11.051 35.186 1.00 63.81 113 ARG A O 1
ATOM 889 N N . TYR A 1 114 ? -42.852 -12.688 33.640 1.00 59.12 114 TYR A N 1
ATOM 890 C CA . TYR A 1 114 ? -43.648 -12.032 32.607 1.00 59.12 114 TYR A CA 1
ATOM 891 C C . TYR A 1 114 ? -45.081 -11.942 33.154 1.00 59.12 114 TYR A C 1
ATOM 893 O O . TYR A 1 114 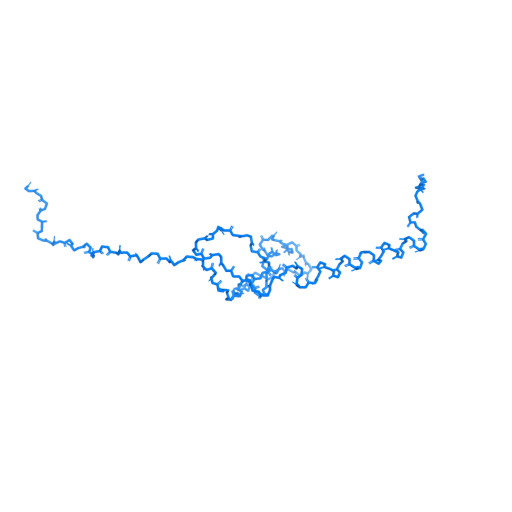? -45.564 -12.921 33.722 1.00 59.12 114 TYR A O 1
ATOM 901 N N . GLY A 1 115 ? -45.670 -10.746 33.137 1.00 62.97 115 GLY A N 1
ATOM 902 C CA . GLY A 1 115 ? -46.895 -10.427 33.872 1.00 62.97 115 GLY A CA 1
ATOM 903 C C . GLY A 1 115 ? -48.027 -11.439 33.668 1.00 62.97 115 GLY A C 1
ATOM 904 O O . GLY A 1 115 ? -48.193 -11.930 32.559 1.00 62.97 115 GLY A O 1
ATOM 905 N N . MET A 1 116 ? -48.720 -11.704 34.786 1.00 41.22 116 MET A N 1
ATOM 906 C CA . MET A 1 116 ? -50.043 -12.331 34.998 1.00 41.22 116 MET A CA 1
ATOM 907 C C . MET A 1 116 ? -50.619 -13.196 33.874 1.00 41.22 116 MET A C 1
ATOM 909 O O . MET A 1 116 ? -50.988 -12.638 32.820 1.00 41.22 116 MET A O 1
#

pLDDT: mean 82.37, std 11.33, range [41.22, 96.31]

Mean predicted aligned error: 11.41 Å

Foldseek 3Di:
DDDPDPCPDPVNVVVVVVVVVVVVCQVPPCVNQDDPADAAADAPDDGDDDGQQQFPPSVVVVCVVVCPPCPPPVDHDDPDDDPTHGDDHHYDHPDDDDDDDDDDPDDDDPPPDPDD

Solvent-accessible surface area (backbone a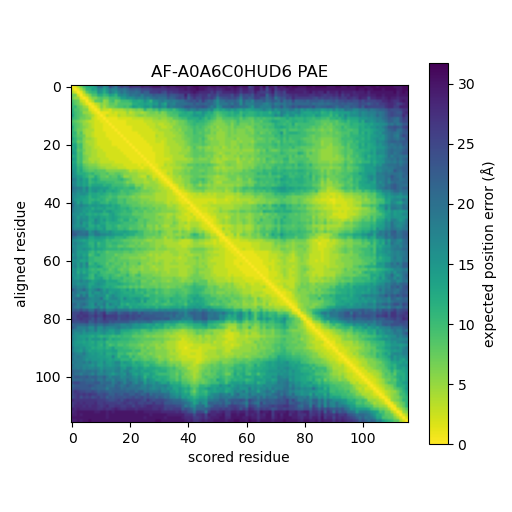toms only — not comparable to full-atom values): 7784 Å² total; per-residue (Å²): 138,79,78,90,65,80,58,80,42,69,70,50,42,51,50,50,51,49,52,52,49,53,51,49,53,51,65,67,31,60,76,73,71,41,70,97,81,67,59,45,68,25,44,87,52,67,90,73,88,78,66,93,62,57,30,83,54,40,70,61,51,49,37,52,76,71,48,59,62,69,84,37,84,89,62,64,66,72,88,73,76,73,78,83,53,72,48,92,62,55,68,52,52,82,46,84,78,77,83,83,82,74,76,80,80,87,78,78,63,95,78,67,72,77,80,133